Protein AF-B3SFP6-F1 (afdb_monomer_lite)

Foldseek 3Di:
DQADEDPQFQLDAQPAPDDDFREAQFADPPDDPSTPCRGQSYQVNVLVVCVVVPDDSVRYDYDDDPDGHDHPPDDDPD

Radius of gyration: 14.14 Å; chains: 1; bounding box: 42×23×37 Å

Secondary structure (DSSP, 8-state):
---EEE----SSSTTSSS---TT-SS--TT--TTSTTTTTSSHHHHHHHHHHTT--GGGEEEPPPSS-----SPPP--

Sequence (78 aa):
LDQINLMTYDYNGVWSKVTAPHSALFCDPRAPKELDGAGTFNIHSTVKAWTHAGVEPQKIIIGAAAYGREVSGVTPTD

pLDDT: mean 93.43, std 6.72, range [58.66, 98.56]

Organism: Trichoplax adhaerens (NCBI:txid10228)

Structure (mmCIF, N/CA/C/O backbone):
data_AF-B3SFP6-F1
#
_entry.id   AF-B3SFP6-F1
#
loop_
_atom_site.group_PDB
_atom_site.id
_atom_site.type_symbol
_atom_site.label_atom_id
_atom_site.label_alt_id
_atom_site.label_comp_id
_atom_site.label_asym_id
_atom_site.label_entity_id
_atom_site.label_seq_id
_atom_site.pdbx_PDB_ins_code
_atom_site.Cartn_x
_atom_site.Cartn_y
_atom_site.Cartn_z
_atom_site.occupancy
_atom_site.B_iso_or_equiv
_atom_site.auth_seq_id
_atom_site.auth_comp_id
_atom_site.auth_asym_id
_atom_site.auth_atom_id
_atom_site.pdbx_PDB_model_num
ATOM 1 N N . LEU A 1 1 ? -19.435 2.467 10.456 1.00 77.81 1 LEU A N 1
ATOM 2 C CA . LEU A 1 1 ? -18.727 1.349 9.800 1.00 77.81 1 LEU A CA 1
ATOM 3 C C . LEU A 1 1 ? -18.146 0.477 10.890 1.00 77.81 1 LEU A C 1
ATOM 5 O O . LEU A 1 1 ? -17.509 1.024 11.788 1.00 77.81 1 LEU A O 1
ATOM 9 N N . ASP A 1 2 ? -18.390 -0.826 10.819 1.00 91.56 2 ASP A N 1
ATOM 10 C CA . ASP A 1 2 ? -17.858 -1.791 11.788 1.00 91.56 2 ASP A CA 1
ATOM 11 C C . ASP A 1 2 ? -16.380 -2.081 11.520 1.00 91.56 2 ASP A C 1
ATOM 13 O O . ASP A 1 2 ? -15.580 -2.165 12.447 1.00 91.56 2 ASP A O 1
ATOM 17 N N . GLN A 1 3 ? -16.009 -2.163 10.239 1.00 96.69 3 GLN A N 1
ATOM 18 C CA . GLN A 1 3 ? -14.644 -2.375 9.768 1.00 96.69 3 GLN A CA 1
ATOM 19 C C . GLN A 1 3 ? -14.389 -1.590 8.475 1.00 96.69 3 GLN A C 1
ATOM 21 O O . GLN A 1 3 ? -15.320 -1.258 7.735 1.00 96.69 3 GLN A O 1
ATOM 26 N N . ILE A 1 4 ? -13.119 -1.297 8.208 1.00 98.06 4 ILE A N 1
ATOM 27 C CA . ILE A 1 4 ? -12.624 -0.592 7.029 1.00 98.06 4 ILE A CA 1
ATOM 28 C C . ILE A 1 4 ? -11.508 -1.433 6.420 1.00 98.06 4 ILE A C 1
ATOM 30 O O . ILE A 1 4 ? -10.433 -1.569 7.000 1.00 98.06 4 ILE A O 1
ATOM 34 N N . ASN A 1 5 ? -11.768 -1.981 5.237 1.00 98.06 5 ASN A N 1
ATOM 35 C CA . ASN A 1 5 ? -10.786 -2.745 4.478 1.00 98.06 5 ASN A CA 1
ATOM 36 C C . ASN A 1 5 ? -9.933 -1.782 3.654 1.00 98.06 5 ASN A C 1
ATOM 38 O O . ASN A 1 5 ? -10.391 -1.251 2.641 1.00 98.06 5 ASN A O 1
ATOM 42 N N . LEU A 1 6 ? -8.702 -1.535 4.096 1.00 98.19 6 LEU A N 1
ATOM 43 C CA . LEU A 1 6 ? -7.780 -0.687 3.355 1.00 98.19 6 LEU A CA 1
ATOM 44 C C . LEU A 1 6 ? -7.198 -1.459 2.173 1.00 98.19 6 LEU A C 1
ATOM 46 O O . LEU A 1 6 ? -6.638 -2.544 2.330 1.00 98.19 6 LEU A O 1
ATOM 50 N N . MET A 1 7 ? -7.279 -0.861 0.988 1.00 98.12 7 MET A N 1
ATOM 51 C CA . MET A 1 7 ? -6.637 -1.372 -0.221 1.00 98.12 7 MET A CA 1
ATOM 52 C C . MET A 1 7 ? -5.151 -1.005 -0.201 1.00 98.12 7 MET A C 1
ATOM 54 O O . MET A 1 7 ? -4.703 -0.138 -0.941 1.00 98.12 7 MET A O 1
ATOM 58 N N . THR A 1 8 ? -4.387 -1.604 0.714 1.00 98.31 8 THR A N 1
ATOM 59 C CA . THR A 1 8 ? -2.950 -1.334 0.880 1.00 98.31 8 THR A CA 1
ATOM 60 C C . THR A 1 8 ? -2.088 -2.120 -0.113 1.00 98.31 8 THR A C 1
ATOM 62 O O . THR A 1 8 ? -1.133 -2.814 0.241 1.00 98.31 8 THR A O 1
ATOM 65 N N . TYR A 1 9 ? -2.489 -2.029 -1.370 1.00 98.19 9 TYR A N 1
ATOM 66 C CA . TYR A 1 9 ? -1.900 -2.615 -2.565 1.00 98.19 9 TYR A CA 1
ATOM 67 C C . TYR A 1 9 ? -2.180 -1.658 -3.729 1.00 98.19 9 TYR A C 1
ATOM 69 O O . TYR A 1 9 ? -2.851 -0.645 -3.538 1.00 98.19 9 TYR A O 1
ATOM 77 N N . ASP A 1 10 ? -1.657 -1.941 -4.921 1.00 97.06 10 ASP A N 1
ATOM 78 C CA . ASP A 1 10 ? -1.765 -1.039 -6.079 1.00 97.06 10 ASP A CA 1
ATOM 79 C C . ASP A 1 10 ? -1.127 0.336 -5.882 1.00 97.06 10 ASP A C 1
ATOM 81 O O . ASP A 1 10 ? -1.470 1.301 -6.561 1.00 97.06 10 ASP A O 1
ATOM 85 N N . TYR A 1 11 ? -0.130 0.428 -5.005 1.00 96.62 11 TYR A N 1
ATOM 86 C CA . TYR A 1 11 ? 0.677 1.638 -4.893 1.00 96.62 11 TYR A CA 1
ATOM 87 C C . TYR A 1 11 ? 1.471 1.919 -6.174 1.00 96.62 11 TYR A C 1
ATOM 89 O O . TYR A 1 11 ? 1.603 3.067 -6.583 1.00 96.62 11 TYR A O 1
ATOM 97 N N . ASN A 1 12 ? 1.985 0.864 -6.814 1.00 95.38 12 ASN A N 1
ATOM 98 C CA . ASN A 1 12 ? 2.843 0.948 -7.993 1.00 95.38 12 ASN A CA 1
ATOM 99 C C . ASN A 1 12 ? 2.441 -0.100 -9.034 1.00 95.38 12 ASN A C 1
ATOM 101 O O . ASN A 1 12 ? 2.003 -1.198 -8.686 1.00 95.38 12 ASN A O 1
ATOM 105 N N . GLY A 1 13 ? 2.608 0.211 -10.315 1.00 94.94 13 GLY A N 1
ATOM 106 C CA . GLY A 1 13 ? 2.233 -0.694 -11.399 1.00 94.94 13 GLY A CA 1
ATOM 107 C C . GLY A 1 13 ? 2.643 -0.167 -12.766 1.00 94.94 13 GLY A C 1
ATOM 108 O O . GLY A 1 13 ? 3.507 0.694 -12.871 1.00 94.94 13 GLY A O 1
ATOM 109 N N . VAL A 1 14 ? 1.985 -0.649 -13.822 1.00 94.88 14 VAL A N 1
ATOM 110 C CA . VAL A 1 14 ? 2.245 -0.239 -15.220 1.00 94.88 14 VAL A CA 1
ATOM 111 C C . VAL A 1 14 ? 2.018 1.252 -15.491 1.00 94.88 14 VAL A C 1
ATOM 113 O O . VAL A 1 14 ? 2.450 1.765 -16.515 1.00 94.88 14 VAL A O 1
ATOM 116 N N . TRP A 1 15 ? 1.323 1.946 -14.590 1.00 92.31 15 TRP A N 1
ATOM 117 C CA . TRP A 1 15 ? 1.111 3.393 -14.639 1.00 92.31 15 TRP A CA 1
ATOM 118 C C . TRP A 1 15 ? 2.260 4.195 -14.015 1.00 92.31 15 TRP A C 1
ATOM 120 O O . TRP A 1 15 ? 2.344 5.400 -14.240 1.00 92.31 15 TRP A O 1
ATOM 130 N N . SER A 1 16 ? 3.121 3.555 -13.222 1.00 91.38 16 SER A N 1
ATOM 131 C CA . SER A 1 16 ? 4.240 4.202 -12.542 1.00 91.38 16 SER A CA 1
ATOM 132 C C . SER A 1 16 ? 5.390 4.451 -13.515 1.00 91.38 16 SER A C 1
ATOM 134 O O . SER A 1 16 ? 5.696 3.621 -14.370 1.00 91.38 16 SER A O 1
ATOM 136 N N . LYS A 1 17 ? 6.085 5.580 -13.346 1.00 88.38 17 LYS A N 1
ATOM 137 C CA . LYS A 1 17 ? 7.281 5.907 -14.148 1.00 88.38 17 LYS A CA 1
ATOM 138 C C . LYS A 1 17 ? 8.490 5.037 -13.808 1.00 88.38 17 LYS A C 1
ATOM 140 O O . LYS A 1 17 ? 9.370 4.859 -14.643 1.00 88.38 17 LYS A O 1
ATOM 145 N N . VAL A 1 18 ? 8.541 4.541 -12.573 1.00 90.31 18 VAL A N 1
ATOM 146 C CA . VAL A 1 18 ? 9.630 3.722 -12.041 1.00 90.31 18 VAL A CA 1
ATOM 147 C C . VAL A 1 18 ? 9.052 2.452 -11.430 1.00 90.31 18 VAL A C 1
ATOM 149 O O . VAL A 1 18 ? 7.994 2.480 -10.801 1.00 90.31 18 VAL A O 1
ATOM 152 N N . THR A 1 19 ? 9.754 1.333 -11.597 1.00 91.62 19 THR A N 1
ATOM 153 C CA . THR A 1 19 ? 9.395 0.064 -10.961 1.00 91.62 19 THR A CA 1
ATOM 154 C C . THR A 1 19 ? 9.572 0.132 -9.449 1.00 91.62 19 THR A C 1
ATOM 156 O O . THR A 1 19 ? 10.640 0.505 -8.963 1.00 91.62 19 THR A O 1
ATOM 159 N N . 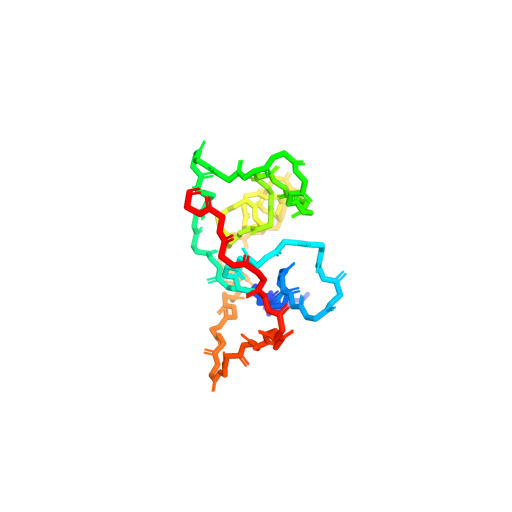ALA A 1 20 ? 8.560 -0.300 -8.701 1.00 93.19 20 ALA A N 1
ATOM 160 C CA . ALA A 1 20 ? 8.610 -0.401 -7.247 1.00 93.19 20 ALA A CA 1
ATOM 161 C C . ALA A 1 20 ? 7.586 -1.427 -6.730 1.00 93.19 20 ALA A C 1
ATOM 163 O O . ALA A 1 20 ? 6.655 -1.786 -7.458 1.00 93.19 20 ALA A O 1
ATOM 164 N N . PRO A 1 21 ? 7.709 -1.901 -5.475 1.00 94.94 21 PRO A N 1
ATOM 165 C CA . PRO A 1 21 ? 6.727 -2.812 -4.898 1.00 94.94 21 PRO A CA 1
ATOM 166 C C . PRO A 1 21 ? 5.334 -2.172 -4.819 1.00 94.94 21 PRO A C 1
ATOM 168 O O . PRO A 1 21 ? 5.180 -1.048 -4.340 1.00 94.94 21 PRO A O 1
ATOM 171 N N . HIS A 1 22 ? 4.298 -2.900 -5.244 1.00 96.50 22 HIS A N 1
ATOM 172 C CA . HIS A 1 22 ? 2.916 -2.396 -5.229 1.00 96.50 22 HIS A CA 1
ATOM 173 C C . HIS A 1 22 ? 2.216 -2.498 -3.867 1.00 96.50 22 HIS A C 1
ATOM 175 O O . HIS A 1 22 ? 1.181 -1.877 -3.666 1.00 96.50 22 HIS A O 1
ATOM 181 N N . SER A 1 23 ? 2.789 -3.250 -2.923 1.00 97.56 23 SER A N 1
ATOM 182 C CA . SER A 1 23 ? 2.239 -3.497 -1.582 1.00 97.56 23 SER A CA 1
ATOM 183 C C . SER A 1 23 ? 3.336 -3.440 -0.504 1.00 97.56 23 SER A C 1
ATOM 185 O O . SER A 1 23 ? 3.486 -4.355 0.308 1.00 97.56 23 SER A O 1
ATOM 187 N N . ALA A 1 24 ? 4.178 -2.401 -0.539 1.00 96.50 24 AL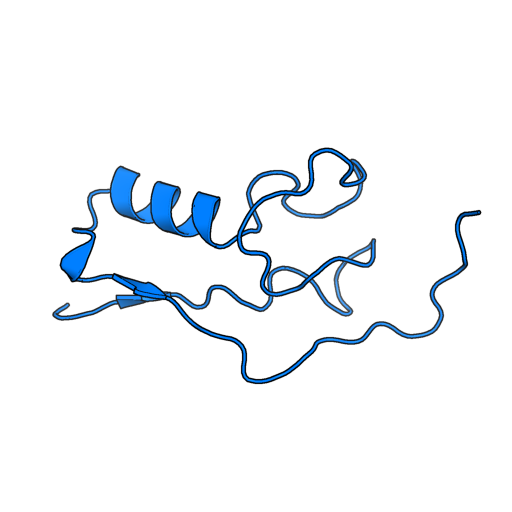A A N 1
ATOM 188 C CA . ALA A 1 24 ? 5.291 -2.239 0.399 1.00 96.50 24 ALA A CA 1
ATOM 189 C C . ALA A 1 24 ? 4.803 -2.000 1.840 1.00 96.50 24 ALA A C 1
ATOM 191 O O . ALA A 1 24 ? 3.924 -1.169 2.070 1.00 96.50 24 ALA A O 1
ATOM 192 N N . LEU A 1 25 ? 5.418 -2.667 2.826 1.00 97.38 25 LEU A N 1
ATOM 193 C CA . LEU A 1 25 ? 5.115 -2.429 4.244 1.00 97.38 25 LEU A CA 1
ATOM 194 C C . LEU A 1 25 ? 5.612 -1.055 4.716 1.00 97.38 25 LEU A C 1
ATOM 196 O O . LEU A 1 25 ? 4.881 -0.329 5.388 1.00 97.38 25 LEU A O 1
ATOM 200 N N . PHE A 1 26 ? 6.830 -0.690 4.316 1.00 96.75 26 PHE A N 1
ATOM 201 C CA . PHE A 1 26 ? 7.495 0.570 4.647 1.00 96.75 26 PHE A CA 1
ATOM 202 C C . PHE A 1 26 ? 8.051 1.236 3.385 1.00 96.75 26 PHE A C 1
ATOM 204 O O . PHE A 1 26 ? 8.204 0.591 2.350 1.00 96.75 26 PHE A O 1
ATOM 211 N N . CYS A 1 27 ? 8.376 2.525 3.480 1.00 92.50 27 CYS A N 1
ATOM 212 C CA . CYS A 1 27 ? 9.114 3.227 2.432 1.00 92.50 27 CYS A CA 1
ATOM 213 C C . CYS A 1 27 ? 10.562 2.714 2.331 1.00 92.50 27 CYS A C 1
ATOM 215 O O . CYS A 1 27 ? 11.205 2.507 3.361 1.00 92.50 27 CYS A O 1
ATOM 217 N N . ASP A 1 28 ? 11.100 2.592 1.112 1.00 90.25 28 ASP A N 1
ATOM 218 C CA . ASP A 1 28 ? 12.543 2.410 0.895 1.00 90.25 28 ASP A CA 1
ATOM 219 C C . ASP A 1 28 ? 13.240 3.786 0.959 1.00 90.25 28 ASP A C 1
ATOM 221 O O . ASP A 1 28 ? 12.870 4.680 0.195 1.00 90.25 28 ASP A O 1
ATOM 225 N N . PRO A 1 29 ? 14.234 4.005 1.843 1.00 89.38 29 PRO A N 1
ATOM 226 C CA . PRO A 1 29 ? 14.988 5.262 1.897 1.00 89.38 29 PRO A CA 1
ATOM 227 C C . PRO A 1 29 ? 15.823 5.538 0.636 1.00 89.38 29 PRO A C 1
ATOM 229 O O . PRO A 1 29 ? 16.276 6.664 0.443 1.00 89.38 29 PRO A O 1
ATOM 232 N N . ARG A 1 30 ? 16.041 4.529 -0.212 1.00 88.88 30 ARG A N 1
ATOM 233 C CA . ARG A 1 30 ? 16.753 4.636 -1.494 1.00 88.88 30 ARG A CA 1
ATOM 234 C C . ARG A 1 30 ? 15.798 4.806 -2.675 1.00 88.88 30 ARG A C 1
ATOM 236 O O . ARG A 1 30 ? 16.246 4.751 -3.816 1.00 88.88 30 ARG A O 1
ATOM 243 N N . ALA A 1 31 ? 14.496 4.960 -2.419 1.00 88.12 31 ALA A N 1
ATOM 244 C CA . ALA A 1 31 ? 13.525 5.161 -3.480 1.00 88.12 31 ALA A CA 1
ATOM 245 C C . ALA A 1 31 ? 13.909 6.390 -4.329 1.00 88.12 31 ALA A C 1
ATOM 247 O O . ALA A 1 31 ? 14.211 7.450 -3.768 1.00 88.12 31 ALA A O 1
ATOM 248 N N . PRO A 1 32 ? 13.903 6.266 -5.666 1.00 87.44 32 PRO A N 1
ATOM 249 C CA . PRO A 1 32 ? 14.174 7.389 -6.551 1.00 87.44 32 PRO A CA 1
ATOM 250 C C . PRO A 1 32 ? 13.122 8.486 -6.364 1.00 87.44 32 PRO A C 1
ATOM 252 O O . PRO A 1 32 ? 11.974 8.214 -6.005 1.00 87.44 32 PRO A O 1
ATOM 255 N N . LYS A 1 33 ? 13.501 9.743 -6.617 1.00 87.12 33 LYS A N 1
ATOM 256 C CA . LYS A 1 33 ? 12.597 10.899 -6.451 1.00 87.12 33 LYS A CA 1
ATOM 257 C C . LYS A 1 33 ? 11.441 10.877 -7.449 1.00 87.12 33 LYS A C 1
ATOM 259 O O . LYS A 1 33 ? 10.415 11.508 -7.225 1.00 87.12 33 LYS A O 1
ATOM 264 N N . GLU A 1 34 ? 11.639 10.168 -8.550 1.00 88.44 34 GLU A N 1
ATOM 265 C CA . GLU A 1 34 ? 10.699 9.965 -9.641 1.00 88.44 34 GLU A CA 1
ATOM 266 C C . GLU A 1 34 ? 9.623 8.923 -9.300 1.00 88.44 34 GLU A C 1
ATOM 268 O O . GLU A 1 34 ? 8.670 8.776 -10.065 1.00 88.44 34 GLU A O 1
ATOM 273 N N . LEU A 1 35 ? 9.766 8.201 -8.179 1.00 90.25 35 LEU A N 1
ATOM 274 C CA . LEU A 1 35 ? 8.756 7.266 -7.702 1.00 90.25 35 LEU A CA 1
ATOM 275 C C . LEU A 1 35 ? 7.532 8.024 -7.174 1.00 90.25 35 LEU A C 1
ATOM 277 O O . LEU A 1 35 ? 7.629 8.840 -6.253 1.00 90.25 35 LEU A O 1
ATOM 281 N N . ASP A 1 36 ? 6.363 7.704 -7.724 1.00 86.44 36 ASP A N 1
ATOM 282 C CA . ASP A 1 36 ? 5.099 8.274 -7.272 1.00 86.44 36 ASP A CA 1
ATOM 283 C C . ASP A 1 36 ? 4.847 7.945 -5.796 1.00 86.44 36 ASP A C 1
ATOM 285 O O . ASP A 1 36 ? 5.042 6.819 -5.334 1.00 86.44 36 ASP A O 1
ATOM 289 N N . GLY A 1 37 ? 4.430 8.956 -5.030 1.00 85.88 37 GLY A N 1
ATOM 290 C CA . GLY A 1 37 ? 4.176 8.791 -3.601 1.00 85.88 37 GLY A CA 1
ATOM 291 C C . GLY A 1 37 ? 5.404 8.345 -2.801 1.00 85.88 37 GLY A C 1
ATOM 292 O O . GLY A 1 37 ? 5.247 7.663 -1.784 1.00 85.88 37 GLY A O 1
ATOM 293 N N . ALA A 1 38 ? 6.618 8.718 -3.226 1.00 80.88 38 ALA A N 1
ATOM 294 C CA . ALA A 1 38 ? 7.841 8.506 -2.454 1.00 80.88 38 ALA A CA 1
ATOM 295 C C . ALA A 1 38 ? 7.634 8.925 -0.981 1.00 80.88 38 ALA A C 1
ATOM 297 O O . ALA A 1 38 ? 7.295 10.070 -0.681 1.00 80.88 38 ALA A O 1
ATOM 298 N N . GLY A 1 39 ? 7.784 7.977 -0.050 1.00 85.38 39 GLY A N 1
ATOM 299 C CA . GLY A 1 39 ? 7.533 8.187 1.385 1.00 85.38 39 GLY A CA 1
ATOM 300 C C . GLY A 1 39 ? 6.125 7.835 1.882 1.00 85.38 39 GLY A C 1
ATOM 301 O O . GLY A 1 39 ? 5.959 7.486 3.056 1.00 85.38 39 GLY A O 1
ATOM 302 N N . THR A 1 40 ? 5.103 7.874 1.028 1.00 92.75 40 THR A N 1
ATOM 303 C CA . THR A 1 40 ? 3.691 7.749 1.443 1.00 92.75 40 THR A CA 1
ATOM 304 C C . THR A 1 40 ? 2.980 6.525 0.875 1.00 92.75 40 THR A C 1
ATOM 306 O O . THR A 1 40 ? 2.074 6.005 1.526 1.00 92.75 40 THR A O 1
ATOM 309 N N . PHE A 1 41 ? 3.416 6.007 -0.271 1.00 95.50 41 PHE A N 1
ATOM 310 C CA . PHE A 1 41 ? 2.842 4.836 -0.940 1.00 95.50 41 PHE A CA 1
ATOM 311 C C . PHE A 1 41 ? 3.357 3.521 -0.334 1.00 95.50 41 PHE A C 1
ATOM 313 O O . PHE A 1 41 ? 4.104 2.754 -0.937 1.00 95.50 41 PHE A O 1
ATOM 320 N N . ASN A 1 42 ? 2.993 3.305 0.930 1.00 97.06 42 ASN A N 1
ATOM 321 C CA . ASN A 1 42 ? 3.261 2.091 1.696 1.00 97.06 42 ASN A CA 1
ATOM 322 C C . ASN A 1 42 ? 2.189 1.882 2.782 1.00 97.06 42 ASN A C 1
ATOM 324 O O . ASN A 1 42 ? 1.499 2.829 3.188 1.00 97.06 42 ASN A O 1
ATOM 328 N N . ILE A 1 43 ? 2.074 0.644 3.272 1.00 98.44 43 ILE A N 1
ATOM 329 C CA . ILE A 1 43 ? 1.082 0.227 4.276 1.00 98.44 43 ILE A CA 1
ATOM 330 C C . ILE A 1 43 ? 1.206 1.080 5.545 1.00 98.44 43 ILE A C 1
ATOM 332 O O . ILE A 1 43 ? 0.202 1.600 6.033 1.00 98.44 43 ILE A O 1
ATOM 336 N N . HIS A 1 44 ? 2.421 1.270 6.069 1.00 97.94 44 HIS A N 1
ATOM 337 C CA . HIS A 1 44 ? 2.648 2.001 7.320 1.00 97.94 44 HIS A CA 1
ATOM 338 C C . HIS A 1 44 ? 2.189 3.459 7.251 1.00 97.94 44 HIS A C 1
ATOM 340 O O . HIS A 1 44 ? 1.446 3.916 8.121 1.00 97.94 44 HIS A O 1
ATOM 346 N N . SER A 1 45 ? 2.587 4.185 6.203 1.00 97.56 45 SER A N 1
ATOM 347 C CA . SER A 1 45 ? 2.157 5.570 5.983 1.00 97.56 45 SER A CA 1
ATOM 348 C C . SER A 1 45 ? 0.643 5.662 5.779 1.00 97.56 45 SER A C 1
ATOM 350 O O . SER A 1 45 ? 0.015 6.578 6.309 1.00 97.56 45 SER A O 1
ATOM 352 N N . THR A 1 46 ? 0.038 4.686 5.097 1.00 97.94 46 THR A N 1
ATOM 353 C CA . THR A 1 46 ? -1.418 4.637 4.894 1.00 97.94 46 THR A CA 1
ATOM 354 C C . THR A 1 46 ? -2.158 4.431 6.217 1.00 97.94 46 THR A C 1
ATOM 356 O O . THR A 1 46 ? -3.029 5.227 6.559 1.00 97.94 46 THR A O 1
ATOM 359 N N . VAL A 1 47 ? -1.780 3.432 7.021 1.00 98.25 47 VAL A N 1
ATOM 360 C CA . VAL A 1 47 ? -2.399 3.189 8.339 1.00 98.25 47 VAL A CA 1
ATOM 361 C C . VAL A 1 47 ? -2.216 4.395 9.267 1.00 98.25 47 VAL A C 1
ATOM 363 O O . VAL A 1 47 ? -3.153 4.791 9.967 1.00 98.25 47 VAL A O 1
ATOM 366 N N . LYS A 1 48 ? -1.043 5.040 9.244 1.00 98.19 48 LYS A N 1
ATOM 367 C CA . LYS A 1 48 ? -0.813 6.283 9.993 1.00 98.19 48 LYS A CA 1
ATOM 368 C C . LYS A 1 48 ? -1.735 7.413 9.550 1.00 98.19 48 LYS A C 1
ATOM 370 O O . LYS A 1 48 ? -2.279 8.097 10.408 1.00 98.19 48 LYS A O 1
ATOM 375 N N . ALA A 1 49 ? -1.936 7.603 8.248 1.00 98.00 49 ALA A N 1
ATOM 376 C CA . ALA A 1 49 ? -2.827 8.644 7.743 1.00 98.00 49 ALA A CA 1
ATOM 377 C C . ALA A 1 49 ? -4.274 8.428 8.216 1.00 98.00 49 ALA A C 1
ATOM 379 O O . ALA A 1 49 ? -4.914 9.363 8.691 1.00 98.00 49 ALA A O 1
ATOM 380 N N . TRP A 1 50 ? -4.764 7.186 8.167 1.00 98.25 50 TRP A N 1
ATOM 381 C CA . TRP A 1 50 ? -6.115 6.836 8.618 1.00 98.25 50 TRP A CA 1
ATOM 382 C C . TRP A 1 50 ? -6.305 7.008 10.126 1.00 98.25 50 TRP A C 1
ATOM 384 O O . TRP A 1 50 ? -7.294 7.593 10.566 1.00 98.25 50 TRP A O 1
ATOM 394 N N . THR A 1 51 ? -5.343 6.548 10.924 1.00 98.31 51 THR A N 1
ATOM 395 C CA . THR A 1 51 ? -5.407 6.713 12.383 1.00 98.31 51 THR A CA 1
ATOM 396 C C . THR A 1 51 ? -5.262 8.178 12.799 1.00 98.31 51 THR A C 1
ATOM 398 O O . THR A 1 51 ? -5.983 8.630 13.685 1.00 98.31 51 THR A O 1
ATOM 401 N N . HIS A 1 52 ? -4.422 8.964 12.115 1.00 98.44 52 HIS A N 1
ATOM 402 C CA . HIS A 1 52 ? -4.318 10.412 12.330 1.00 98.44 52 HIS A CA 1
ATOM 403 C C . HIS A 1 52 ? -5.606 11.162 11.956 1.00 98.44 52 HIS A C 1
ATOM 405 O O . HIS A 1 52 ? -5.964 12.131 12.618 1.00 98.44 52 HIS A O 1
ATOM 411 N N . ALA A 1 53 ? -6.340 10.683 10.948 1.00 98.00 53 ALA A N 1
ATOM 412 C CA . ALA A 1 53 ? -7.657 11.202 10.581 1.00 98.00 53 ALA A CA 1
ATOM 413 C C . ALA A 1 53 ? -8.782 10.800 11.564 1.00 98.00 53 ALA A C 1
ATOM 415 O O . ALA A 1 53 ? -9.941 11.146 11.341 1.00 98.00 53 ALA A O 1
ATOM 416 N N . GLY A 1 54 ? -8.463 10.082 12.648 1.00 97.94 54 GLY A N 1
ATOM 417 C CA . GLY A 1 54 ? -9.404 9.727 13.712 1.00 97.94 54 GLY A CA 1
ATOM 418 C C . GLY A 1 54 ? -10.049 8.350 13.569 1.00 97.94 54 GLY A C 1
ATOM 419 O O . GLY A 1 54 ? -10.949 8.020 14.342 1.00 97.94 54 GLY A O 1
ATOM 420 N N . VAL A 1 55 ? -9.611 7.522 12.616 1.00 98.19 55 VAL A N 1
ATOM 421 C CA . VAL A 1 55 ? -10.108 6.145 12.517 1.00 98.19 55 VAL A CA 1
ATOM 422 C C . VAL A 1 55 ? -9.477 5.283 13.604 1.00 98.19 55 VAL A C 1
ATOM 424 O O . VAL A 1 55 ? -8.258 5.153 13.696 1.00 98.19 55 VAL A O 1
ATOM 427 N N . GLU A 1 56 ? -10.325 4.666 14.425 1.00 98.19 56 GLU A N 1
ATOM 428 C CA . GLU A 1 56 ? -9.888 3.738 15.466 1.00 98.19 56 GLU A CA 1
ATOM 429 C C . GLU A 1 56 ? -9.111 2.555 14.854 1.00 98.19 56 GLU A C 1
ATOM 431 O O . GLU A 1 56 ? -9.653 1.865 13.983 1.00 98.19 56 GLU A O 1
ATOM 436 N N . PRO A 1 57 ? -7.889 2.247 15.332 1.00 97.69 57 PRO A N 1
ATOM 437 C CA . PRO A 1 57 ? -7.061 1.180 14.765 1.00 97.69 57 PRO A CA 1
ATOM 438 C C . PRO A 1 57 ? -7.748 -0.191 14.706 1.00 97.69 57 PRO A C 1
ATOM 440 O O . PRO A 1 57 ? -7.575 -0.925 13.742 1.00 97.69 57 PRO A O 1
ATOM 443 N N . GLN A 1 58 ? -8.576 -0.521 15.701 1.00 98.06 58 GLN A N 1
ATOM 444 C CA . GLN A 1 58 ? -9.312 -1.792 15.781 1.00 98.06 58 GLN A CA 1
ATOM 445 C C . GLN A 1 58 ? -10.365 -1.985 14.677 1.00 98.06 58 GLN A C 1
ATOM 447 O O . GLN A 1 58 ? -10.830 -3.101 14.461 1.00 98.06 58 GLN A O 1
ATOM 452 N N . LYS A 1 59 ? -10.745 -0.908 13.980 1.00 98.19 59 LYS A N 1
ATOM 453 C CA . LYS A 1 59 ? -11.671 -0.954 12.841 1.00 98.19 59 LYS A CA 1
ATOM 454 C C . LYS A 1 59 ? -10.936 -1.102 11.508 1.00 98.19 59 LYS A C 1
ATOM 456 O O . LYS A 1 59 ? -11.591 -1.263 10.485 1.00 98.19 59 LYS A O 1
ATOM 461 N N . ILE A 1 60 ? -9.606 -1.026 11.486 1.00 98.56 60 ILE A N 1
ATOM 462 C CA . ILE A 1 60 ? -8.806 -1.095 10.261 1.00 98.56 60 ILE A CA 1
ATOM 463 C C . ILE A 1 60 ? -8.421 -2.547 9.975 1.00 98.56 60 ILE A C 1
ATOM 465 O O 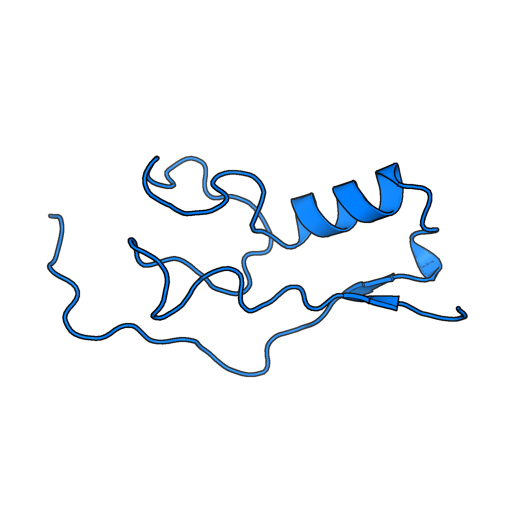. ILE A 1 60 ? -7.805 -3.215 10.802 1.00 98.56 60 ILE A O 1
ATOM 469 N N . ILE A 1 61 ? -8.717 -3.003 8.760 1.00 98.38 61 ILE A N 1
ATOM 470 C CA . ILE A 1 61 ? -8.224 -4.262 8.205 1.00 98.38 61 ILE A CA 1
ATOM 471 C C . ILE A 1 61 ? -7.206 -3.934 7.1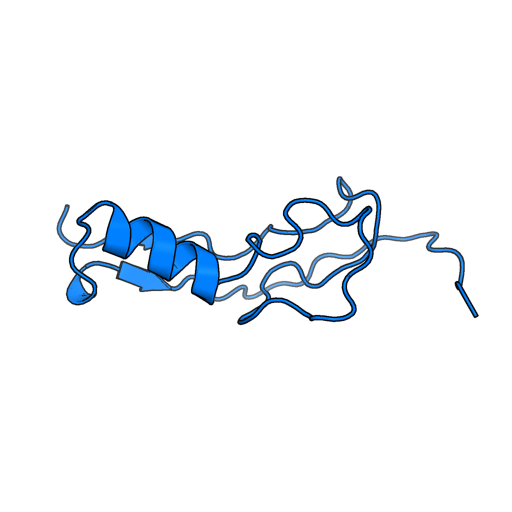15 1.00 98.38 61 ILE A C 1
ATOM 473 O O . ILE A 1 61 ? -7.504 -3.201 6.169 1.00 98.38 61 ILE A O 1
ATOM 477 N N . ILE A 1 62 ? -5.997 -4.478 7.255 1.00 98.12 62 ILE A N 1
ATOM 478 C CA . ILE A 1 62 ? -4.915 -4.315 6.279 1.00 98.12 62 ILE A CA 1
ATOM 479 C C . ILE A 1 62 ? -5.142 -5.286 5.119 1.00 98.12 62 ILE A C 1
ATOM 481 O O . ILE A 1 62 ? -5.270 -6.494 5.325 1.00 98.12 62 ILE A O 1
ATOM 485 N N . GLY A 1 63 ? -5.162 -4.763 3.896 1.00 98.00 63 GLY A N 1
ATOM 486 C CA . GLY A 1 63 ? -5.256 -5.569 2.688 1.00 98.00 63 GLY A CA 1
ATOM 487 C C . GLY A 1 63 ? -3.929 -6.249 2.351 1.00 98.00 63 GLY A C 1
ATOM 488 O O . GLY A 1 63 ? -2.910 -5.584 2.175 1.00 98.00 63 GLY A O 1
ATOM 489 N N . ALA A 1 64 ? -3.948 -7.573 2.201 1.00 96.75 64 ALA A N 1
ATOM 490 C CA . ALA A 1 64 ? -2.818 -8.346 1.694 1.00 96.75 64 ALA A CA 1
ATOM 491 C C . ALA A 1 64 ? -3.035 -8.682 0.213 1.00 96.75 64 ALA A C 1
ATOM 493 O O . ALA A 1 64 ? -4.046 -9.284 -0.152 1.00 96.75 64 ALA A O 1
ATOM 494 N N . ALA A 1 65 ? -2.088 -8.302 -0.645 1.00 96.94 65 ALA A N 1
ATOM 495 C CA . ALA A 1 65 ? -2.153 -8.640 -2.060 1.00 96.94 65 ALA A CA 1
ATOM 496 C C . ALA A 1 65 ? -1.874 -10.136 -2.270 1.00 96.94 65 ALA A C 1
ATOM 498 O O . ALA A 1 65 ? -0.775 -10.612 -2.001 1.00 96.94 65 ALA A O 1
ATOM 499 N N . ALA A 1 66 ? -2.849 -10.864 -2.815 1.00 97.69 66 ALA A N 1
ATOM 500 C CA . ALA A 1 66 ? -2.683 -12.244 -3.283 1.00 97.69 66 ALA A CA 1
ATOM 501 C C . ALA A 1 66 ? -2.191 -12.316 -4.748 1.00 97.69 66 ALA A C 1
ATOM 503 O O . ALA A 1 66 ? -2.402 -13.314 -5.433 1.00 97.69 66 ALA A O 1
ATOM 504 N N . TYR A 1 67 ? -1.585 -11.234 -5.247 1.00 97.88 67 TYR A N 1
ATOM 505 C CA . TYR A 1 67 ? -1.103 -11.086 -6.619 1.00 97.88 67 TYR A CA 1
ATOM 506 C C . TYR A 1 67 ? 0.095 -10.126 -6.688 1.00 97.88 67 TYR A C 1
ATOM 508 O O . TYR A 1 67 ? 0.329 -9.320 -5.782 1.00 97.88 67 TYR A O 1
ATOM 516 N N . GLY A 1 68 ? 0.846 -10.209 -7.787 1.00 96.69 68 GLY A N 1
ATOM 517 C CA . GLY A 1 68 ? 1.912 -9.269 -8.133 1.00 96.69 68 GLY A CA 1
ATOM 518 C C . GLY A 1 68 ? 1.502 -8.314 -9.253 1.00 96.69 68 GLY A C 1
ATOM 519 O O . GLY A 1 68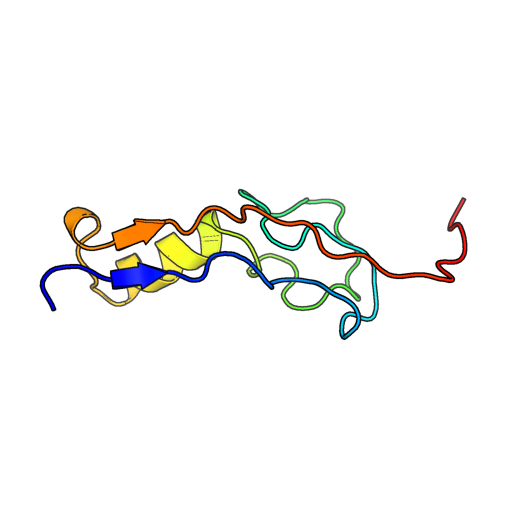 ? 0.566 -8.587 -10.004 1.00 96.69 68 GLY A O 1
ATOM 520 N N . ARG A 1 69 ? 2.239 -7.207 -9.383 1.00 96.88 69 ARG A N 1
ATOM 521 C CA . ARG A 1 69 ? 2.196 -6.330 -10.559 1.00 96.88 69 ARG A CA 1
ATOM 522 C C . ARG A 1 69 ? 3.522 -6.414 -11.293 1.00 96.88 69 ARG A C 1
ATOM 524 O O . ARG A 1 69 ? 4.576 -6.439 -10.665 1.00 96.88 69 ARG A O 1
ATOM 531 N N . GLU A 1 70 ? 3.439 -6.450 -12.612 1.00 94.31 70 GLU A N 1
ATOM 532 C CA . GLU A 1 70 ? 4.586 -6.532 -13.507 1.00 94.31 70 GLU A CA 1
ATOM 533 C C . GLU A 1 70 ? 4.641 -5.284 -14.390 1.00 94.31 70 GLU A C 1
ATOM 535 O O . GLU A 1 70 ? 3.604 -4.734 -14.764 1.00 94.31 70 GLU A O 1
ATOM 540 N N . VAL A 1 71 ? 5.859 -4.861 -14.728 1.00 92.38 71 VAL A N 1
ATOM 541 C CA . VAL A 1 71 ? 6.142 -3.894 -15.789 1.00 92.38 71 VAL A CA 1
ATOM 542 C C . VAL A 1 71 ? 7.169 -4.529 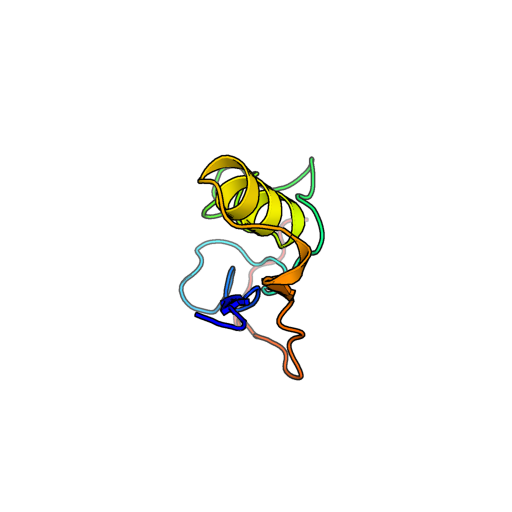-16.721 1.00 92.38 71 VAL A C 1
ATOM 544 O O . VAL A 1 71 ? 8.215 -4.989 -16.265 1.00 92.38 71 VAL A O 1
ATOM 547 N N . SER A 1 72 ? 6.876 -4.561 -18.018 1.00 91.62 72 SER A N 1
ATOM 548 C CA . SER A 1 72 ? 7.771 -5.123 -19.034 1.00 91.62 72 SER A CA 1
ATOM 549 C C . SER A 1 72 ? 8.577 -4.016 -19.728 1.00 91.62 72 SER A C 1
ATOM 551 O O . SER A 1 72 ? 8.149 -2.865 -19.777 1.00 91.62 72 SER A O 1
ATOM 553 N N . GLY A 1 73 ? 9.739 -4.360 -20.296 1.00 90.31 73 GLY A N 1
ATOM 554 C CA . GLY A 1 73 ? 10.574 -3.404 -21.044 1.00 90.31 73 GLY A CA 1
ATOM 555 C C . GLY A 1 73 ? 11.367 -2.424 -20.171 1.00 90.31 73 GLY A C 1
ATOM 556 O O . GLY A 1 73 ? 11.680 -1.323 -20.613 1.00 90.31 73 GLY A O 1
ATOM 557 N N . VAL A 1 74 ? 11.678 -2.809 -18.932 1.00 89.50 74 VAL A N 1
ATOM 558 C CA . VAL A 1 74 ? 12.435 -1.984 -17.982 1.00 89.50 74 VAL A CA 1
ATOM 559 C C . VAL A 1 74 ? 13.920 -2.006 -18.349 1.00 89.50 74 VAL A C 1
ATOM 561 O O . VAL A 1 74 ? 14.545 -3.066 -18.350 1.00 89.50 74 VAL A O 1
ATOM 564 N N . THR A 1 75 ? 14.487 -0.840 -18.659 1.00 87.69 75 THR A N 1
ATOM 565 C CA . THR A 1 75 ? 15.924 -0.696 -18.926 1.00 87.69 75 THR A CA 1
ATOM 566 C C . THR A 1 75 ? 16.717 -0.848 -17.622 1.00 87.69 75 THR A C 1
ATOM 568 O O . THR A 1 75 ? 16.393 -0.151 -16.658 1.00 87.69 75 THR A O 1
ATOM 571 N N . PRO A 1 76 ? 17.752 -1.710 -17.566 1.00 81.69 76 PRO A N 1
ATOM 572 C CA . PRO A 1 76 ? 18.659 -1.777 -16.422 1.00 81.69 76 PRO A CA 1
ATOM 573 C C . PRO A 1 76 ? 19.320 -0.419 -16.161 1.00 81.69 76 PRO A C 1
ATOM 575 O O . PRO A 1 76 ? 19.672 0.290 -17.103 1.00 81.69 76 PRO A O 1
ATOM 578 N N . THR A 1 77 ? 19.486 -0.058 -14.892 1.00 71.12 77 THR A N 1
ATOM 579 C CA . THR A 1 77 ? 20.079 1.223 -14.473 1.00 71.12 77 THR A CA 1
ATOM 580 C C . THR A 1 77 ? 21.425 1.032 -13.771 1.00 71.12 77 THR A C 1
ATOM 582 O O . THR A 1 77 ? 21.705 1.752 -12.815 1.00 71.12 77 THR A O 1
ATOM 585 N N . ASP A 1 78 ? 22.202 0.032 -14.198 1.00 58.66 78 ASP A N 1
ATOM 586 C CA . ASP A 1 78 ? 23.539 -0.277 -13.666 1.00 58.66 78 ASP A CA 1
ATOM 587 C C . ASP A 1 78 ? 24.495 0.928 -13.731 1.00 58.66 78 ASP A C 1
ATOM 589 O O . ASP A 1 78 ? 24.532 1.613 -14.784 1.00 58.66 78 ASP A O 1
#

InterPro domains:
  IPR001223 Glycoside hydrolase family 18, catalytic domain [PF00704] (1-75)
  IPR001223 Glycoside hydrolase family 18, catalytic domain [PS51910] (1-78)
  IPR017853 Glycoside hydrolase superfamily [SSF51445] (1-72)
  IPR050314 Glycosyl hydrolase family 18 [PTHR11177] (1-71)